Protein AF-A0A2L2Z598-F1 (afdb_monomer)

Secondary structure (DSSP, 8-state):
-EEEEEEEEE-TTS-EEEEEEEEEE-PPPSS---HHHHHHHHHHHHHHHHHHHHHHHT-TT---------TTT-

Foldseek 3Di:
DKEWDWDWDQDPVRDIDIDTPDIDDDDDDPPDDDPLVVQVVHQVRHVVVVVVVCVVVVPPPDDDDDDGPDPSND

Nearest PDB structures (foldseek):
  8yt8-assembly1_B  TM=4.564E-01  e=9.332E+00  Mus musculus
  3t91-assembly1_B  TM=2.679E-01  e=9.332E+00  Bacillus subtilis

Solvent-accessible surface area (backbone atoms only — not comparable to full-atom values): 4802 Å² total; per-residue (Å²): 78,55,35,76,42,72,46,77,49,74,48,99,83,74,48,72,47,74,44,81,76,48,74,51,75,46,81,74,66,93,66,91,69,56,68,71,57,48,49,47,50,23,54,54,51,35,56,55,49,50,56,50,50,36,64,72,68,65,51,87,87,60,92,81,85,86,86,77,92,48,78,88,77,108

Radius of gyratio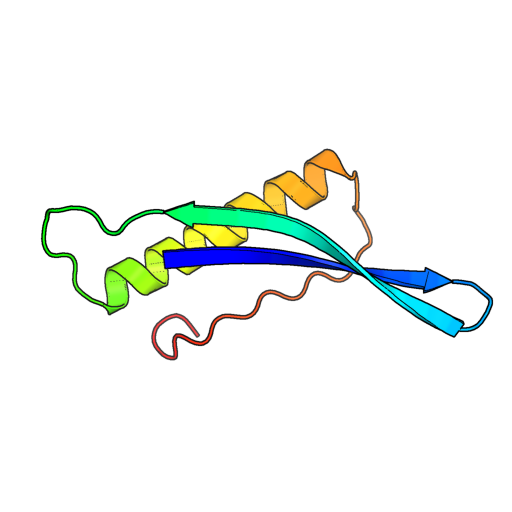n: 14.78 Å; Cα contact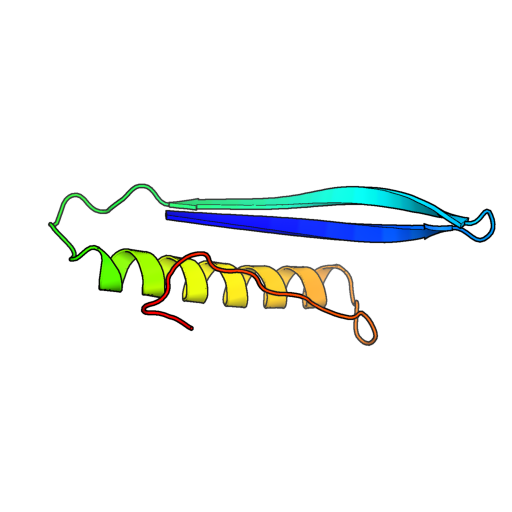s (8 Å, |Δi|>4): 73; chains: 1; bounding box: 35×21×40 Å

pLDDT: mean 78.73, std 7.67, range [50.62, 87.56]

Structure (mmCIF, N/CA/C/O backbone):
data_AF-A0A2L2Z598-F1
#
_entry.id   AF-A0A2L2Z598-F1
#
loop_
_atom_site.group_PDB
_atom_site.id
_atom_site.type_symbol
_atom_site.label_atom_id
_atom_site.label_alt_id
_atom_site.label_comp_id
_atom_site.label_asym_id
_atom_site.label_entity_id
_atom_site.label_seq_id
_atom_site.pdbx_PDB_ins_code
_atom_site.Cartn_x
_atom_site.Cartn_y
_atom_site.Cartn_z
_atom_site.occupancy
_atom_site.B_iso_or_equiv
_atom_site.auth_seq_id
_atom_site.auth_comp_id
_atom_site.auth_asym_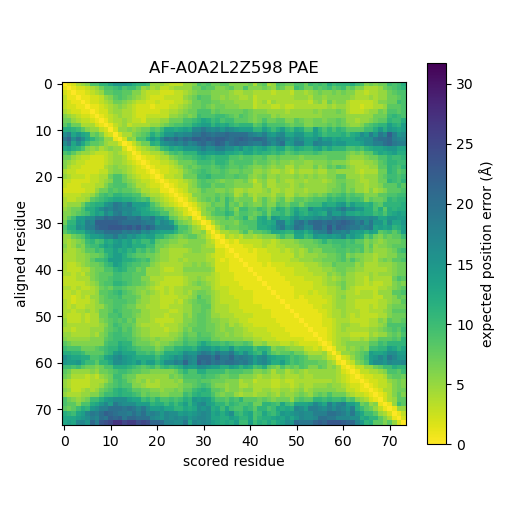id
_atom_site.auth_atom_id
_atom_site.pdbx_PDB_model_num
ATOM 1 N N . TYR A 1 1 ? -4.544 3.980 10.478 1.00 74.75 1 TYR A N 1
ATOM 2 C CA . TYR A 1 1 ? -4.298 3.039 9.364 1.00 74.75 1 TYR A CA 1
ATOM 3 C C . TYR A 1 1 ? -3.825 3.817 8.147 1.00 74.75 1 TYR A C 1
ATOM 5 O O . TYR A 1 1 ? -4.184 4.985 8.006 1.00 74.75 1 TYR A O 1
ATOM 13 N N . GLY A 1 2 ? -3.017 3.218 7.278 1.00 79.50 2 GLY A N 1
ATOM 14 C CA . GLY A 1 2 ? -2.482 3.896 6.098 1.00 79.50 2 GLY A CA 1
ATOM 15 C C . GLY A 1 2 ? -2.152 2.923 4.976 1.00 79.50 2 GLY A C 1
ATOM 16 O O . GLY A 1 2 ? -2.146 1.718 5.187 1.00 79.50 2 GLY A O 1
ATOM 17 N N . ALA A 1 3 ? -1.921 3.466 3.788 1.00 82.69 3 ALA A N 1
ATOM 18 C CA . ALA A 1 3 ? -1.530 2.731 2.597 1.00 82.69 3 ALA A CA 1
ATOM 19 C C . ALA A 1 3 ? -0.393 3.480 1.895 1.00 82.69 3 ALA A C 1
ATOM 21 O O . ALA A 1 3 ? -0.423 4.711 1.812 1.00 82.69 3 ALA A O 1
ATOM 22 N N . ALA A 1 4 ? 0.585 2.746 1.376 1.00 84.69 4 ALA A N 1
ATOM 23 C CA . ALA A 1 4 ? 1.665 3.277 0.554 1.00 84.69 4 ALA A CA 1
ATOM 24 C C . ALA A 1 4 ? 1.723 2.501 -0.765 1.00 84.69 4 ALA A C 1
ATOM 26 O O . ALA A 1 4 ? 1.525 1.288 -0.783 1.00 84.69 4 ALA A O 1
ATOM 27 N N . GLY A 1 5 ? 1.951 3.215 -1.862 1.00 85.12 5 GLY A N 1
ATOM 28 C CA . GLY A 1 5 ? 2.083 2.661 -3.202 1.00 85.12 5 GLY A CA 1
ATOM 29 C C . GLY A 1 5 ? 3.482 2.924 -3.742 1.00 85.12 5 GLY A C 1
ATOM 30 O O . GLY A 1 5 ? 3.914 4.077 -3.824 1.00 85.12 5 GLY A O 1
ATOM 31 N N . TYR A 1 6 ? 4.160 1.853 -4.139 1.00 84.75 6 TYR A N 1
ATOM 32 C CA . TYR A 1 6 ? 5.461 1.895 -4.797 1.00 84.75 6 TYR A CA 1
ATOM 33 C C . TYR A 1 6 ? 5.303 1.515 -6.263 1.00 84.75 6 TYR A C 1
ATOM 35 O O . TYR A 1 6 ? 4.482 0.662 -6.600 1.00 84.75 6 TYR A O 1
ATOM 43 N N . CYS A 1 7 ? 6.105 2.125 -7.125 1.00 82.38 7 CYS A N 1
ATOM 44 C CA . CYS A 1 7 ? 6.248 1.694 -8.505 1.00 82.38 7 CYS A CA 1
ATOM 45 C C . CYS A 1 7 ? 7.652 1.176 -8.724 1.00 82.38 7 CYS A C 1
ATOM 47 O O . CYS A 1 7 ? 8.632 1.800 -8.320 1.00 82.38 7 CYS A O 1
ATOM 49 N N . LYS A 1 8 ? 7.719 0.015 -9.361 1.00 82.38 8 LYS A N 1
ATOM 50 C CA . LYS A 1 8 ? 8.952 -0.618 -9.779 1.00 82.38 8 LYS A CA 1
ATOM 51 C C . LYS A 1 8 ? 9.026 -0.522 -11.295 1.00 82.38 8 LYS A C 1
ATOM 53 O O . LYS A 1 8 ? 8.174 -1.076 -11.981 1.00 82.38 8 LYS A O 1
ATOM 58 N N . SER A 1 9 ? 10.055 0.145 -11.797 1.00 80.44 9 SER A N 1
ATOM 59 C CA . SER A 1 9 ? 10.402 0.143 -13.214 1.00 80.44 9 SER A CA 1
ATO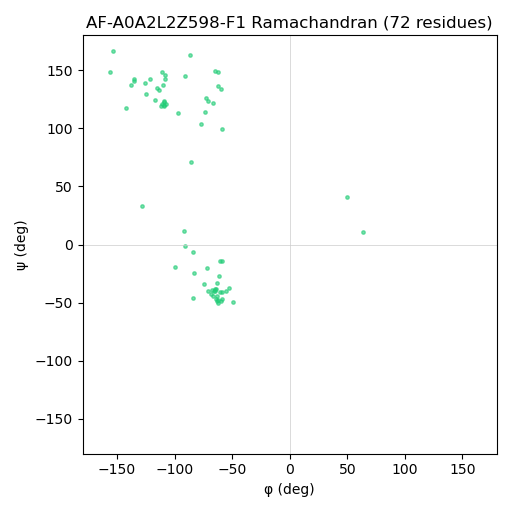M 60 C C . SER A 1 9 ? 11.676 -0.667 -13.426 1.00 80.44 9 SER A C 1
ATOM 62 O O . SER A 1 9 ? 12.585 -0.642 -12.590 1.00 80.44 9 SER A O 1
ATOM 64 N N . LYS A 1 10 ? 11.736 -1.409 -14.531 1.00 81.88 10 LYS A N 1
ATOM 65 C CA . LYS A 1 10 ? 12.961 -2.050 -15.008 1.00 81.88 10 LYS A CA 1
ATOM 66 C C . LYS A 1 10 ? 13.409 -1.333 -16.266 1.00 81.88 10 LYS A C 1
ATOM 68 O O . LYS A 1 10 ? 12.648 -1.256 -17.226 1.00 81.88 10 LYS A O 1
ATOM 73 N N . ASN A 1 11 ? 14.634 -0.825 -16.250 1.00 78.06 11 ASN A N 1
ATOM 74 C CA . ASN A 1 11 ? 15.234 -0.216 -17.430 1.00 78.06 11 ASN A CA 1
ATOM 75 C C . ASN A 1 11 ? 15.921 -1.285 -18.300 1.00 78.06 11 ASN A C 1
ATOM 77 O O . ASN A 1 11 ? 16.222 -2.379 -17.814 1.00 78.06 11 ASN A O 1
ATOM 81 N N . SER A 1 12 ? 16.224 -0.971 -19.563 1.00 75.69 12 SER A N 1
ATOM 82 C CA . SER A 1 12 ? 16.860 -1.903 -20.521 1.00 75.69 12 SER A CA 1
ATOM 83 C C . SER A 1 12 ? 18.228 -2.446 -20.072 1.00 75.69 12 SER A C 1
ATOM 85 O O . SER A 1 12 ? 18.712 -3.429 -20.620 1.00 75.69 12 SER A O 1
ATOM 87 N N . VAL A 1 13 ? 18.834 -1.836 -19.048 1.00 78.50 13 VAL A N 1
ATOM 88 C CA . VAL A 1 13 ? 20.112 -2.236 -18.427 1.00 78.50 13 VAL A CA 1
ATOM 89 C C . VAL A 1 13 ? 19.897 -3.191 -17.232 1.00 78.50 13 VAL A C 1
ATOM 91 O O . VAL A 1 13 ? 20.805 -3.464 -16.460 1.00 78.50 13 VAL A O 1
ATOM 94 N N . ASN A 1 14 ? 18.680 -3.723 -17.055 1.00 73.75 14 ASN A N 1
ATOM 95 C CA . ASN A 1 14 ? 18.280 -4.587 -15.935 1.00 73.75 14 ASN A CA 1
ATOM 96 C C . ASN A 1 14 ? 18.338 -3.905 -14.548 1.00 73.75 14 ASN A C 1
ATOM 98 O O . ASN A 1 14 ? 18.159 -4.551 -13.513 1.00 73.75 14 ASN A O 1
ATOM 102 N N . GLU A 1 15 ? 18.515 -2.584 -14.519 1.00 79.00 15 GLU A N 1
ATOM 103 C CA . GLU A 1 15 ? 18.414 -1.778 -13.310 1.00 79.00 15 GLU A CA 1
ATOM 104 C C . GLU A 1 15 ? 16.954 -1.690 -12.867 1.00 79.00 15 GLU A C 1
ATOM 106 O O . GLU A 1 15 ? 16.061 -1.294 -13.624 1.00 79.00 15 GLU A O 1
ATOM 111 N N . THR A 1 16 ? 16.708 -2.104 -11.625 1.00 84.00 16 THR A N 1
ATOM 112 C CA . THR A 1 16 ? 15.391 -2.044 -10.998 1.00 84.00 16 THR A CA 1
ATOM 113 C C . THR A 1 16 ? 15.310 -0.787 -10.150 1.00 84.00 16 THR A C 1
ATOM 115 O O . THR A 1 16 ? 15.984 -0.690 -9.127 1.00 84.00 16 THR A O 1
ATOM 118 N N . LEU A 1 17 ? 14.456 0.150 -10.547 1.00 82.75 17 LEU A N 1
ATOM 119 C CA . LEU A 1 17 ? 14.245 1.394 -9.821 1.00 82.75 17 LEU A CA 1
ATOM 120 C C . LEU A 1 17 ? 12.882 1.337 -9.141 1.00 82.75 17 LEU A C 1
ATOM 122 O O . LEU A 1 17 ? 11.859 1.131 -9.795 1.00 82.75 17 LEU A O 1
ATOM 126 N N . VAL A 1 18 ? 12.879 1.470 -7.816 1.00 85.56 18 VAL A N 1
ATOM 127 C CA . VAL A 1 18 ? 11.658 1.494 -7.009 1.00 85.56 18 VAL A CA 1
ATOM 128 C C . VAL A 1 18 ? 11.487 2.894 -6.448 1.00 85.56 18 VAL A C 1
ATOM 130 O O . VAL A 1 18 ? 12.352 3.383 -5.724 1.00 85.56 18 VAL A O 1
ATOM 133 N N . SER A 1 19 ? 10.373 3.538 -6.775 1.00 84.75 19 SER A N 1
ATOM 134 C CA . SER A 1 19 ? 10.034 4.868 -6.276 1.00 84.75 19 SER A CA 1
ATOM 135 C C . SER A 1 19 ? 8.703 4.846 -5.531 1.00 84.75 19 SER A C 1
ATOM 137 O O . SER A 1 19 ? 7.760 4.136 -5.894 1.00 84.75 19 SER A O 1
ATOM 139 N N . LEU A 1 20 ? 8.625 5.617 -4.445 1.00 86.12 20 LEU A N 1
ATOM 140 C CA . LEU A 1 20 ? 7.372 5.848 -3.735 1.00 86.12 20 LEU A CA 1
ATOM 141 C C . LEU A 1 20 ? 6.519 6.802 -4.578 1.00 86.12 20 LEU A C 1
ATOM 143 O O 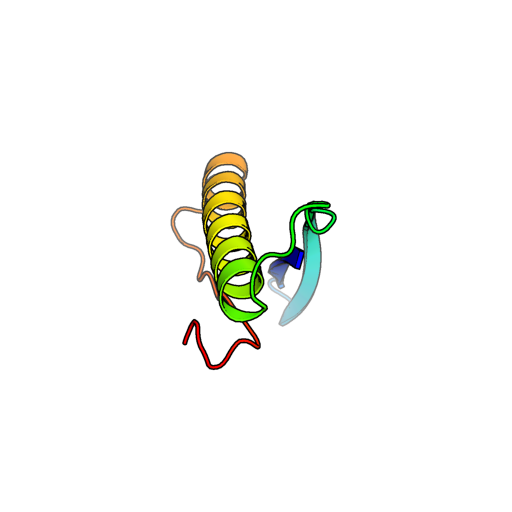. LEU A 1 20 ? 6.888 7.960 -4.752 1.00 86.12 20 LEU A O 1
ATOM 147 N N . ILE A 1 21 ? 5.380 6.328 -5.086 1.00 84.81 21 ILE A N 1
ATOM 148 C CA . ILE A 1 21 ? 4.467 7.176 -5.865 1.00 84.81 21 ILE A CA 1
ATOM 149 C C . ILE A 1 21 ? 3.549 7.960 -4.937 1.00 84.81 21 ILE A C 1
ATOM 151 O O . ILE A 1 21 ? 3.303 9.148 -5.135 1.00 84.81 21 ILE A O 1
ATOM 155 N N . THR A 1 22 ? 2.977 7.286 -3.943 1.00 84.19 22 THR A N 1
ATOM 156 C CA . THR A 1 22 ? 1.987 7.917 -3.077 1.00 84.19 22 THR A CA 1
ATOM 157 C C . THR A 1 22 ? 1.908 7.214 -1.735 1.00 84.19 22 THR A C 1
ATOM 159 O O . THR A 1 22 ? 2.088 6.002 -1.626 1.00 84.19 22 THR A O 1
ATOM 162 N N . SER A 1 23 ? 1.601 7.979 -0.700 1.00 85.56 23 SER A N 1
ATOM 163 C CA . SER A 1 23 ? 1.271 7.463 0.616 1.00 85.56 23 SER A CA 1
ATOM 164 C C . SER A 1 23 ? 0.051 8.206 1.140 1.00 85.56 23 SER A C 1
ATOM 166 O O . SER A 1 23 ? -0.148 9.398 0.891 1.00 85.56 23 SER A O 1
ATOM 168 N N . LYS A 1 24 ? -0.823 7.485 1.835 1.00 83.25 24 LYS A N 1
ATOM 169 C CA . LYS A 1 24 ? -2.005 8.061 2.459 1.00 83.25 24 LYS A CA 1
ATOM 170 C C . LYS A 1 24 ? -2.252 7.400 3.796 1.00 83.25 24 LYS A C 1
ATOM 172 O O . LYS A 1 24 ? -2.552 6.212 3.866 1.00 83.25 24 LYS A O 1
ATOM 177 N N . SER A 1 25 ? -2.185 8.190 4.856 1.00 82.50 25 SER A N 1
ATOM 178 C CA . SER A 1 25 ? -2.527 7.768 6.208 1.00 82.50 25 SER A CA 1
ATOM 179 C C . SER A 1 25 ? -3.812 8.454 6.671 1.00 82.50 25 SER A C 1
ATOM 181 O O . SER A 1 25 ? -4.142 9.568 6.261 1.00 82.50 25 SER A O 1
ATOM 183 N N . ARG A 1 26 ? -4.583 7.759 7.508 1.00 76.81 26 ARG A N 1
ATOM 184 C CA . ARG A 1 26 ? -5.706 8.328 8.254 1.00 76.81 26 ARG A CA 1
ATOM 185 C C . ARG A 1 26 ? -5.501 8.053 9.734 1.00 76.81 26 ARG A C 1
ATOM 187 O O . ARG A 1 26 ? -5.274 6.907 10.141 1.00 76.81 26 ARG A O 1
ATOM 194 N N . VAL A 1 27 ? -5.616 9.116 10.524 1.00 74.56 27 VAL A N 1
ATOM 195 C CA . VAL A 1 27 ? -5.654 9.037 11.985 1.00 74.56 27 VAL A CA 1
ATOM 196 C C . VAL A 1 27 ? -6.886 8.225 12.384 1.00 74.56 27 VAL A C 1
ATOM 198 O O . VAL A 1 27 ? -7.954 8.361 11.775 1.00 74.56 27 VAL A O 1
ATOM 201 N N . ALA A 1 28 ? -6.716 7.325 13.353 1.00 70.88 28 ALA A N 1
ATOM 202 C CA . ALA A 1 28 ? -7.820 6.522 13.858 1.00 70.88 28 ALA A CA 1
ATOM 203 C C . ALA A 1 28 ? -8.904 7.457 14.431 1.00 70.88 28 ALA A C 1
ATOM 205 O O . ALA A 1 28 ? -8.573 8.420 15.123 1.00 70.88 28 ALA A O 1
ATOM 206 N N . PRO A 1 29 ? -10.187 7.237 14.105 1.00 67.44 29 PRO A N 1
ATOM 207 C CA . PRO A 1 29 ? -11.255 8.075 14.626 1.00 67.44 29 PRO A CA 1
ATOM 208 C C . PRO A 1 29 ? -11.337 7.969 16.154 1.00 67.44 29 PRO A C 1
ATOM 210 O O . PRO A 1 29 ? -11.082 6.916 16.726 1.00 67.44 29 PRO A O 1
ATOM 213 N N . ILE A 1 30 ? -11.747 9.067 16.794 1.00 71.31 30 ILE A N 1
ATOM 214 C CA . ILE A 1 30 ? -11.884 9.180 18.259 1.00 71.31 30 ILE A CA 1
ATOM 215 C C . ILE A 1 30 ? -12.921 8.181 18.808 1.00 71.31 30 ILE A C 1
AT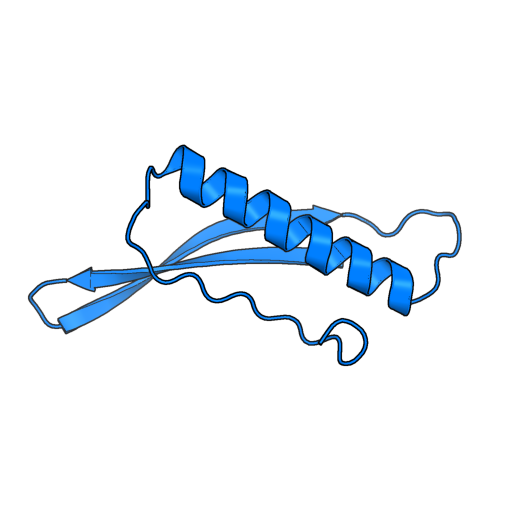OM 217 O O . ILE A 1 30 ? -12.822 7.735 19.946 1.00 71.31 30 ILE A O 1
ATOM 221 N N . LYS A 1 31 ? -13.906 7.784 17.988 1.00 72.00 31 LYS A N 1
ATOM 222 C CA . LYS A 1 31 ? -14.810 6.675 18.312 1.00 72.00 31 LYS A CA 1
ATOM 223 C C . LYS A 1 31 ? -14.060 5.349 18.189 1.00 72.00 31 LYS A C 1
ATOM 225 O O . LYS A 1 31 ? -13.530 5.051 17.119 1.00 72.00 31 LYS A O 1
ATOM 230 N N . SER A 1 32 ? -14.088 4.547 19.252 1.00 65.25 32 SER A N 1
ATOM 231 C CA . SER A 1 32 ? -13.488 3.213 19.307 1.00 65.25 32 SER A CA 1
ATOM 232 C C . SER A 1 32 ? -14.092 2.296 18.238 1.00 65.25 32 SER A C 1
ATOM 234 O O . SER A 1 32 ? -15.181 1.742 18.374 1.00 65.25 32 SER A O 1
ATOM 236 N N . LEU A 1 33 ? -13.376 2.152 17.127 1.00 75.00 33 LEU A N 1
ATOM 237 C CA . LEU A 1 33 ? -13.620 1.102 16.148 1.00 75.00 33 LEU A CA 1
ATOM 238 C C . LEU A 1 33 ? -12.757 -0.102 16.508 1.00 75.00 33 LEU A C 1
ATOM 240 O O . LEU A 1 33 ? -11.631 0.045 16.979 1.00 75.00 33 LEU A O 1
ATOM 244 N N . THR A 1 34 ? -13.285 -1.296 16.265 1.00 82.38 34 THR A N 1
ATOM 245 C CA . THR A 1 34 ? -12.534 -2.534 16.459 1.00 82.38 34 THR A CA 1
ATOM 246 C C . THR A 1 34 ? -11.354 -2.598 15.485 1.00 82.38 34 THR A C 1
ATOM 248 O O . THR A 1 34 ? -11.439 -2.086 14.364 1.00 82.38 34 THR A O 1
ATOM 251 N N . ILE A 1 35 ? -10.265 -3.255 15.899 1.00 80.50 35 ILE A N 1
ATOM 252 C CA . ILE A 1 35 ? -9.063 -3.470 15.073 1.00 80.50 35 ILE A CA 1
ATOM 253 C C . ILE A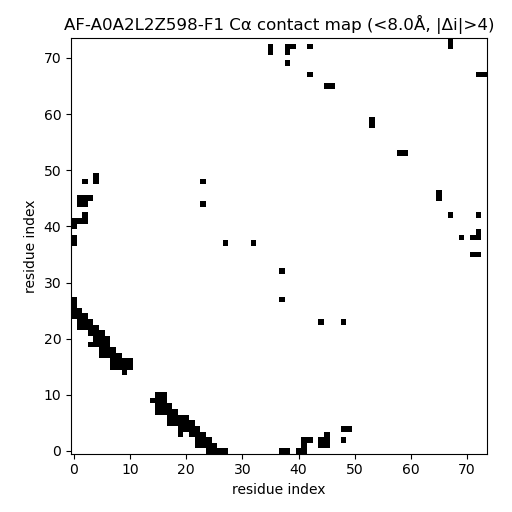 1 35 ? -9.429 -4.023 13.675 1.00 80.50 35 ILE A C 1
ATOM 255 O O . ILE A 1 35 ? -9.087 -3.357 12.698 1.00 80.50 35 ILE A O 1
ATOM 259 N N . PRO A 1 36 ? -10.260 -5.083 13.538 1.00 78.81 36 PRO A N 1
ATOM 260 C CA . PRO A 1 36 ? -10.711 -5.592 12.234 1.00 78.81 36 PRO A CA 1
ATOM 261 C C . PRO A 1 36 ? -11.330 -4.541 11.298 1.00 78.81 36 PRO A C 1
ATOM 263 O O . PRO A 1 36 ? -11.134 -4.561 10.085 1.00 78.81 36 PRO A O 1
ATOM 266 N N . ARG A 1 37 ? -12.097 -3.586 11.842 1.00 80.62 37 ARG A N 1
ATOM 267 C CA . ARG A 1 37 ? -12.730 -2.529 11.034 1.00 80.62 37 ARG A CA 1
ATOM 268 C C . ARG A 1 37 ? -11.723 -1.486 10.568 1.00 80.62 37 ARG A C 1
ATOM 270 O O . ARG A 1 37 ? -11.887 -0.936 9.479 1.00 80.62 37 ARG A O 1
ATOM 277 N N . LEU A 1 38 ? -10.713 -1.189 11.384 1.00 80.75 38 LEU A N 1
ATOM 278 C CA . LEU A 1 38 ? -9.625 -0.288 11.006 1.00 80.75 38 LEU A CA 1
ATOM 279 C C . LEU A 1 38 ? -8.766 -0.908 9.900 1.00 80.75 38 LEU A C 1
ATOM 281 O O . LEU A 1 38 ? -8.406 -0.201 8.960 1.00 80.75 38 LEU A O 1
ATOM 285 N N . GLU A 1 39 ? -8.514 -2.212 9.981 1.00 80.69 39 GLU A N 1
ATOM 286 C CA . GLU A 1 39 ? -7.812 -2.993 8.958 1.00 80.69 39 GLU A CA 1
ATOM 287 C C . GLU A 1 39 ? -8.580 -3.027 7.631 1.00 80.69 39 GLU A C 1
ATOM 289 O O . GLU A 1 39 ? -8.046 -2.639 6.590 1.00 80.69 39 GLU A O 1
ATOM 294 N N . LEU A 1 40 ? -9.881 -3.336 7.662 1.00 81.94 40 LEU A N 1
ATOM 295 C CA . LEU A 1 40 ? -10.729 -3.283 6.467 1.00 81.94 40 LEU A CA 1
ATOM 296 C C . LEU A 1 40 ? -10.755 -1.875 5.846 1.00 81.94 40 LEU A C 1
ATOM 298 O O . LEU A 1 40 ? -10.670 -1.708 4.628 1.00 81.94 40 LEU A O 1
ATOM 302 N N . CYS A 1 41 ? -10.831 -0.831 6.677 1.00 83.81 41 CYS A N 1
ATOM 303 C CA . CYS A 1 41 ? -10.756 0.551 6.203 1.00 83.81 41 CYS A CA 1
ATOM 304 C C . CYS A 1 41 ? -9.403 0.872 5.550 1.00 83.81 41 CYS A C 1
ATOM 306 O O . CYS A 1 41 ? -9.366 1.661 4.601 1.00 83.81 41 CYS A O 1
ATOM 308 N N . ALA A 1 42 ? -8.311 0.270 6.027 1.00 82.75 42 ALA A N 1
ATOM 309 C CA . ALA A 1 42 ? -6.988 0.384 5.422 1.00 82.75 42 ALA A CA 1
ATOM 310 C C . ALA A 1 42 ? -6.961 -0.236 4.020 1.00 82.75 42 ALA A C 1
ATOM 312 O O . ALA A 1 42 ? -6.539 0.424 3.071 1.00 82.75 42 ALA A O 1
ATOM 313 N N . ALA A 1 43 ? -7.499 -1.445 3.858 1.00 84.75 43 ALA A N 1
ATOM 314 C CA . ALA A 1 43 ? -7.566 -2.121 2.562 1.00 84.75 43 ALA A CA 1
ATOM 315 C C . ALA A 1 43 ? -8.475 -1.391 1.557 1.00 84.75 43 ALA A C 1
ATOM 317 O O . ALA A 1 43 ? -8.140 -1.228 0.378 1.00 84.75 43 ALA A O 1
ATOM 318 N N . VAL A 1 44 ? -9.602 -0.846 2.024 1.00 84.88 44 VAL A N 1
ATOM 319 C CA . VAL A 1 44 ? -10.465 0.015 1.198 1.00 84.88 44 VAL A CA 1
ATOM 320 C C . VAL A 1 44 ? -9.741 1.305 0.801 1.00 84.88 44 VAL A C 1
ATOM 322 O O . VAL A 1 44 ? -9.892 1.784 -0.325 1.00 84.88 44 VAL A O 1
ATOM 325 N N . LEU A 1 45 ? -8.949 1.893 1.700 1.00 85.88 45 LEU A N 1
ATOM 326 C CA . LEU A 1 45 ? -8.136 3.066 1.381 1.00 85.88 45 LEU A CA 1
ATOM 327 C C . LEU A 1 45 ? -7.089 2.736 0.308 1.00 85.88 45 LEU A C 1
ATOM 329 O O . LEU A 1 45 ? -6.941 3.504 -0.644 1.00 85.88 45 LEU A O 1
ATOM 333 N N . LEU A 1 46 ? -6.419 1.594 0.451 1.00 84.69 46 LEU A N 1
ATOM 334 C CA . LEU A 1 46 ? -5.388 1.096 -0.451 1.00 84.69 46 LEU A CA 1
ATOM 335 C C . LEU A 1 46 ? -5.947 0.828 -1.855 1.00 84.69 46 LEU A C 1
ATOM 337 O O . LEU A 1 46 ? -5.436 1.3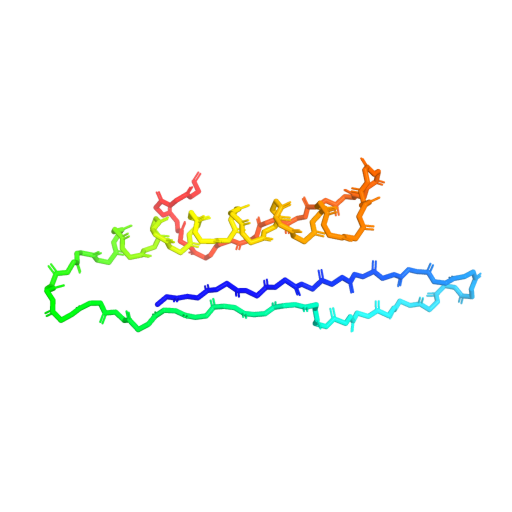84 -2.824 1.00 84.69 46 LEU A O 1
ATOM 341 N N . SER A 1 47 ? -7.060 0.098 -1.975 1.00 85.94 47 SER A N 1
ATOM 342 C CA . SER A 1 47 ? -7.710 -0.164 -3.273 1.00 85.94 47 SER A CA 1
ATOM 343 C C . SER A 1 47 ? -8.164 1.115 -3.990 1.00 85.94 47 SER A C 1
ATOM 345 O O . SER A 1 47 ? -7.973 1.259 -5.200 1.00 85.94 47 SER A O 1
ATOM 347 N N . LYS A 1 48 ? -8.725 2.091 -3.261 1.00 87.56 48 LYS A N 1
ATOM 348 C CA . LYS A 1 48 ? -9.103 3.398 -3.830 1.00 87.56 48 LYS A CA 1
ATOM 349 C C . LYS A 1 48 ? -7.891 4.194 -4.298 1.00 87.56 48 LYS A C 1
ATOM 351 O O . LYS A 1 48 ? -7.962 4.872 -5.322 1.00 87.56 48 LYS A O 1
ATOM 356 N N . LEU A 1 49 ? -6.808 4.154 -3.531 1.00 85.81 49 LEU A N 1
ATOM 357 C CA . LEU A 1 49 ? -5.571 4.852 -3.850 1.00 85.81 49 LEU A CA 1
ATOM 358 C C . LEU A 1 49 ? -4.919 4.251 -5.097 1.00 85.81 49 LEU A C 1
ATOM 360 O O . LEU A 1 49 ? -4.597 4.996 -6.015 1.00 85.81 49 LEU A O 1
ATOM 364 N N . VAL A 1 50 ? -4.858 2.927 -5.195 1.00 84.81 50 VAL A N 1
ATOM 365 C CA . VAL A 1 50 ? -4.357 2.220 -6.380 1.00 84.81 50 VAL A CA 1
ATOM 366 C C . VAL A 1 50 ? -5.177 2.561 -7.617 1.00 84.81 50 VAL A C 1
ATOM 368 O O . VAL A 1 50 ? -4.600 2.963 -8.619 1.00 84.81 50 VAL A O 1
ATOM 371 N N . LYS A 1 51 ? -6.515 2.508 -7.547 1.00 85.62 51 LYS A N 1
ATOM 372 C CA . LYS A 1 51 ? -7.372 2.908 -8.680 1.00 85.62 51 LYS A CA 1
ATOM 373 C C . LYS A 1 51 ? -7.077 4.331 -9.161 1.00 85.62 51 LYS A C 1
ATOM 375 O O . LYS A 1 51 ? -7.054 4.577 -10.362 1.00 85.62 51 LYS A O 1
ATOM 380 N N . ARG A 1 52 ? -6.829 5.266 -8.236 1.00 86.38 52 ARG A N 1
ATOM 381 C CA . ARG A 1 52 ? -6.448 6.645 -8.585 1.00 86.38 52 ARG A CA 1
ATOM 382 C C . ARG A 1 52 ? -5.069 6.722 -9.223 1.00 86.38 52 ARG A C 1
ATOM 384 O O . ARG A 1 52 ? -4.915 7.455 -10.187 1.00 86.38 52 ARG A O 1
ATOM 391 N N . VAL A 1 53 ? -4.092 5.992 -8.693 1.00 84.75 53 VAL A N 1
ATOM 392 C CA . VAL A 1 53 ? -2.727 5.940 -9.235 1.00 84.75 53 VAL A CA 1
ATOM 393 C C . VAL A 1 53 ? -2.743 5.374 -10.654 1.00 84.75 53 VAL A C 1
ATOM 395 O O . VAL A 1 53 ? -2.206 6.000 -11.559 1.00 84.75 53 VAL A O 1
ATOM 398 N N . VAL A 1 54 ? -3.435 4.256 -10.873 1.00 84.25 54 VAL A N 1
ATOM 399 C CA . VAL A 1 54 ? -3.586 3.630 -12.196 1.00 84.25 54 VAL A CA 1
ATOM 400 C C . VAL A 1 54 ? -4.230 4.591 -13.192 1.00 84.25 54 VAL A C 1
ATOM 402 O O . VAL A 1 54 ? -3.704 4.772 -14.287 1.00 84.25 54 VAL A O 1
ATOM 405 N N . ALA A 1 55 ? -5.317 5.262 -12.796 1.00 86.00 55 ALA A N 1
ATOM 406 C CA . ALA A 1 55 ? -5.986 6.244 -13.645 1.00 86.00 55 ALA A CA 1
ATOM 407 C C . ALA A 1 55 ? -5.112 7.481 -13.931 1.00 86.00 55 ALA A C 1
ATOM 409 O O . ALA A 1 55 ? -5.103 7.978 -15.053 1.00 86.00 55 ALA A O 1
ATOM 410 N N . ALA A 1 56 ? -4.368 7.976 -12.936 1.00 85.06 56 ALA A N 1
ATOM 411 C CA . ALA A 1 56 ? -3.523 9.162 -13.075 1.00 85.06 56 ALA A CA 1
ATOM 412 C C . ALA A 1 56 ? -2.286 8.909 -13.947 1.00 85.06 56 ALA A C 1
ATOM 414 O O . ALA A 1 56 ? -1.917 9.766 -14.746 1.00 85.06 56 ALA A O 1
ATOM 415 N N . LEU A 1 57 ? -1.659 7.738 -13.809 1.00 79.81 57 LEU A N 1
ATOM 416 C CA . LEU A 1 57 ? -0.478 7.353 -14.584 1.00 79.81 57 LEU A CA 1
ATOM 417 C C . LEU A 1 57 ? -0.819 6.616 -15.893 1.00 79.81 57 LEU A C 1
ATOM 419 O O . LEU A 1 57 ? 0.098 6.274 -16.632 1.00 79.81 57 LEU A O 1
ATOM 423 N N . LYS A 1 58 ? -2.108 6.383 -16.191 1.00 81.44 58 LYS A N 1
ATOM 424 C CA . LYS A 1 58 ? -2.592 5.630 -17.368 1.00 81.44 58 LYS A CA 1
ATOM 425 C C . LYS A 1 58 ? -1.888 4.274 -17.539 1.00 81.44 58 LYS A C 1
ATOM 427 O O . LYS A 1 58 ? -1.525 3.872 -18.640 1.00 81.44 58 LYS A O 1
ATOM 432 N N . LEU A 1 59 ? -1.674 3.577 -16.425 1.00 74.31 59 LEU A N 1
ATOM 433 C CA . LEU A 1 59 ? -0.981 2.287 -16.383 1.00 74.31 59 LEU A CA 1
ATOM 434 C C . LEU A 1 59 ? -1.983 1.158 -16.659 1.00 74.31 59 LEU A C 1
ATOM 436 O O . LEU A 1 59 ? -2.364 0.431 -15.747 1.00 74.31 59 LEU A O 1
ATOM 440 N N . GLU A 1 60 ? -2.459 1.045 -17.900 1.00 65.06 60 GLU A N 1
ATOM 441 C CA . GLU A 1 60 ? -3.468 0.039 -18.285 1.00 65.06 60 GLU A CA 1
ATOM 442 C C . GLU A 1 60 ? -2.914 -1.398 -18.318 1.00 65.06 60 GLU A C 1
ATOM 444 O O . GLU A 1 60 ? -3.677 -2.353 -18.190 1.00 65.06 60 GLU A O 1
ATOM 449 N N . THR A 1 61 ? -1.591 -1.561 -18.419 1.00 64.69 61 THR A N 1
ATOM 450 C CA . THR A 1 61 ? -0.923 -2.858 -18.649 1.00 64.69 61 THR A CA 1
ATOM 451 C C . THR A 1 61 ? 0.190 -3.151 -17.640 1.00 64.69 61 THR A C 1
ATOM 453 O O . THR A 1 61 ? 1.205 -3.757 -17.975 1.00 64.69 61 THR A O 1
ATOM 456 N N . VAL A 1 62 ? 0.036 -2.698 -16.393 1.00 74.50 62 VAL A N 1
ATOM 457 C CA . VAL A 1 62 ? 1.042 -2.912 -15.339 1.00 74.50 62 VAL A CA 1
ATOM 458 C C . VAL A 1 62 ? 0.526 -3.890 -14.296 1.00 74.50 62 VAL A C 1
ATOM 460 O O . VAL A 1 62 ? -0.620 -3.805 -13.862 1.00 74.50 62 VAL A O 1
ATOM 463 N N . GLU A 1 63 ? 1.389 -4.812 -13.873 1.00 76.69 63 GLU A N 1
ATOM 464 C CA . GLU A 1 63 ? 1.095 -5.712 -12.762 1.00 76.69 63 GLU A CA 1
ATOM 465 C C . GLU A 1 63 ? 0.994 -4.924 -11.452 1.00 76.69 63 GLU A C 1
ATOM 467 O O . GLU A 1 63 ? 1.927 -4.235 -11.031 1.00 76.69 63 GLU A O 1
ATOM 472 N N . ILE A 1 64 ? -0.157 -5.033 -10.795 1.00 79.75 64 ILE A N 1
ATOM 473 C CA . ILE A 1 64 ? -0.442 -4.349 -9.538 1.00 79.75 64 ILE A CA 1
ATOM 474 C C . ILE A 1 64 ? -0.466 -5.392 -8.430 1.00 79.75 64 ILE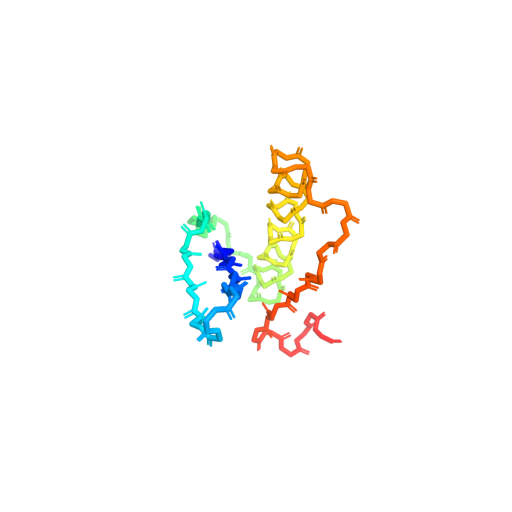 A C 1
ATOM 476 O O . ILE A 1 64 ? -1.311 -6.283 -8.423 1.00 79.75 64 ILE A O 1
ATOM 480 N N . TYR A 1 65 ? 0.414 -5.224 -7.449 1.00 81.38 65 TYR A N 1
ATOM 481 C CA . TYR A 1 65 ? 0.462 -6.071 -6.266 1.00 81.38 65 TYR A CA 1
ATOM 482 C C . TYR A 1 65 ? -0.020 -5.283 -5.047 1.00 81.38 65 TYR A C 1
ATOM 484 O O . TYR A 1 65 ? 0.524 -4.226 -4.726 1.00 81.38 65 TYR A O 1
ATOM 492 N N . LEU A 1 66 ? -1.048 -5.795 -4.366 1.00 80.12 66 LEU A N 1
ATOM 493 C CA . LEU A 1 66 ? -1.638 -5.188 -3.171 1.00 80.12 66 LEU A CA 1
ATOM 494 C C . LEU A 1 66 ? -1.348 -6.077 -1.967 1.00 80.12 66 LEU A C 1
ATOM 496 O O . LEU A 1 66 ? -1.739 -7.238 -1.957 1.00 80.12 66 LEU A O 1
ATOM 500 N N . TRP A 1 67 ? -0.637 -5.538 -0.981 1.00 76.56 67 TRP A N 1
ATOM 501 C CA . TRP A 1 67 ? -0.189 -6.281 0.194 1.00 76.56 67 TRP A CA 1
ATOM 502 C C . TRP A 1 67 ? -0.880 -5.708 1.433 1.00 76.56 67 TRP A C 1
ATOM 504 O O . TRP A 1 67 ? -0.966 -4.488 1.593 1.00 76.56 67 TRP A O 1
ATOM 514 N N . THR A 1 68 ? -1.381 -6.583 2.300 1.00 75.25 68 THR A N 1
ATOM 515 C CA . THR A 1 68 ? -1.926 -6.242 3.619 1.00 75.25 68 THR A CA 1
ATOM 516 C C . THR A 1 68 ? -1.437 -7.287 4.617 1.00 75.25 68 THR A C 1
ATOM 518 O O . THR A 1 68 ? -1.378 -8.468 4.289 1.00 75.25 68 THR A O 1
ATOM 521 N N . ASP A 1 69 ? -1.029 -6.850 5.804 1.00 71.31 69 ASP A N 1
ATOM 522 C CA . ASP A 1 69 ? -0.599 -7.708 6.915 1.00 71.31 69 ASP A CA 1
ATOM 523 C C . ASP A 1 69 ? -1.779 -8.225 7.757 1.00 71.31 69 ASP A C 1
ATOM 525 O O . ASP A 1 69 ? -1.610 -9.077 8.627 1.00 71.31 69 ASP A O 1
ATOM 529 N N . SER A 1 70 ? -2.990 -7.741 7.480 1.00 67.19 70 SER A N 1
ATOM 530 C CA . SER A 1 70 ? -4.207 -8.139 8.172 1.00 67.19 70 SER A CA 1
ATOM 531 C C . SER A 1 70 ? -4.701 -9.497 7.687 1.00 67.19 70 SER A C 1
ATOM 533 O O . SER A 1 70 ? -5.354 -9.606 6.650 1.00 67.19 70 SER A O 1
ATOM 535 N N . MET A 1 71 ? -4.476 -10.524 8.505 1.00 62.94 71 MET A N 1
ATOM 536 C CA . MET A 1 71 ? -4.997 -11.884 8.304 1.00 62.94 71 MET A CA 1
ATOM 537 C C . MET A 1 71 ? -6.540 -11.948 8.284 1.00 62.94 71 MET A C 1
ATOM 539 O O . MET A 1 71 ? -7.109 -12.950 7.886 1.00 62.94 71 MET A O 1
ATOM 543 N N . ILE A 1 72 ? -7.220 -10.884 8.729 1.00 59.66 72 ILE A N 1
ATOM 544 C CA . ILE A 1 72 ? -8.687 -10.755 8.726 1.00 59.66 72 ILE A CA 1
ATOM 545 C C . ILE A 1 72 ? -9.224 -10.281 7.364 1.00 59.66 72 ILE A C 1
ATOM 547 O O . ILE A 1 72 ? -10.397 -10.480 7.053 1.00 59.66 72 ILE A O 1
ATOM 551 N N . VAL A 1 73 ? -8.392 -9.594 6.578 1.00 55.88 73 VAL A N 1
ATOM 552 C CA . VAL A 1 73 ? -8.774 -9.028 5.275 1.00 55.88 73 VAL A CA 1
ATOM 553 C C . VAL A 1 73 ? -8.322 -9.919 4.108 1.00 55.88 73 VAL A C 1
ATOM 555 O O . VAL A 1 73 ? -8.861 -9.776 3.010 1.00 55.88 73 VAL A O 1
ATOM 558 N N . LEU A 1 74 ? -7.357 -10.814 4.347 1.00 50.62 74 LEU A N 1
ATOM 559 C CA . LEU A 1 74 ? -6.930 -11.872 3.427 1.00 50.62 74 LEU A CA 1
ATOM 560 C C . LEU A 1 74 ? -7.872 -13.082 3.512 1.00 50.62 74 LEU A C 1
ATOM 562 O O . LEU A 1 74 ? -8.212 -13.619 2.436 1.00 50.62 74 LEU A O 1
#

Organism: Parasteatoda tepidariorum (NCBI:txid114398)

Mean predicted aligned error: 7.66 Å

InterPro domains:
  IPR008042 Retrotransposon Pao-like, RNAseH-like domain [PF05380] (1-70)

Sequence (74 aa):
YGAAGYCKSKNSVNETLVSLITSKSRVAPIKSLTIPRLELCAAVLLSKLVKRVVAALKLETVEIYLWTDSMIVL